Protein AF-A0A223ATI7-F1 (afdb_monomer_lite)

Organism: NCBI:txid86332

pLDDT: mean 77.15, std 8.79, range [49.41, 89.88]

Secondary structure (DSSP, 8-state):
-HHHHHHHHHHHHHHHHHHHHHHHHHHHHHHHHHHHHHHHHHHHHHHHHHTTEEEEEEEEETTEEEEEEEE-TTHHHHHHHHHHTT----S---S--HHHHHHHHHHHHHHTT--S-HHHHHHHHHHHHHHTTPPP-

Sequence (137 aa):
MDRLNNRLALVICISIFISLASLYYIYITSSLINAKKYRIQVDINMYLLSLDCEISEFEVINGEIIYSVKMGQNTNEIIKYLNSEGYYISIKEKNNKVKQLIDFQKDYRTKHRIEGKFKDISENIRNEMKDSGYQWK

Structure (mmCIF, N/CA/C/O backbone):
data_AF-A0A223ATI7-F1
#
_entry.id   AF-A0A223ATI7-F1
#
loop_
_atom_site.group_PDB
_atom_site.id
_atom_site.type_symbol
_atom_site.label_atom_id
_atom_site.label_alt_id
_atom_site.label_comp_id
_atom_site.label_asym_id
_atom_site.label_entity_id
_atom_site.label_seq_id
_atom_site.pdbx_PDB_ins_code
_atom_site.Cartn_x
_atom_site.Cartn_y
_atom_site.Cartn_z
_atom_site.occupancy
_atom_site.B_iso_or_equiv
_atom_site.auth_seq_id
_atom_site.auth_comp_id
_atom_site.auth_asym_id
_atom_site.auth_atom_id
_atom_site.pdbx_PDB_model_num
ATOM 1 N N . MET A 1 1 ? 42.298 0.763 -54.045 1.00 54.72 1 MET A N 1
ATOM 2 C CA . MET A 1 1 ? 42.093 1.219 -52.651 1.00 54.72 1 MET A CA 1
ATOM 3 C C . MET A 1 1 ? 40.613 1.414 -52.315 1.00 54.72 1 MET A C 1
ATOM 5 O O . MET A 1 1 ? 40.213 1.018 -51.228 1.00 54.72 1 MET A O 1
ATOM 9 N N . ASP A 1 2 ? 39.777 1.892 -53.243 1.00 62.19 2 ASP A N 1
ATOM 10 C CA . ASP A 1 2 ? 38.364 2.249 -52.980 1.00 62.19 2 ASP A CA 1
ATOM 11 C C . ASP A 1 2 ? 37.467 1.125 -52.449 1.00 62.19 2 ASP A C 1
ATOM 13 O O . ASP A 1 2 ? 36.674 1.331 -51.535 1.00 62.19 2 ASP A O 1
ATOM 17 N N . ARG A 1 3 ? 37.604 -0.102 -52.966 1.00 62.44 3 ARG A N 1
ATOM 18 C CA . ARG A 1 3 ? 36.764 -1.234 -52.528 1.00 62.44 3 ARG A CA 1
ATOM 19 C C . ARG A 1 3 ? 37.060 -1.688 -51.096 1.00 62.44 3 ARG A C 1
ATOM 21 O O . ARG A 1 3 ? 36.149 -2.143 -50.411 1.00 62.44 3 ARG A O 1
ATOM 28 N N . LEU A 1 4 ? 38.319 -1.590 -50.661 1.00 66.12 4 LEU A N 1
ATOM 29 C CA . LEU A 1 4 ? 38.737 -1.964 -49.307 1.00 66.12 4 LEU A CA 1
ATOM 30 C C . LEU A 1 4 ? 38.306 -0.886 -48.307 1.00 66.12 4 LEU A C 1
ATOM 32 O O . LEU A 1 4 ? 37.716 -1.225 -47.289 1.00 66.12 4 LEU A O 1
ATOM 36 N N . ASN A 1 5 ? 38.491 0.393 -48.656 1.00 71.69 5 ASN A N 1
ATOM 37 C CA . ASN A 1 5 ? 38.042 1.531 -47.849 1.00 71.69 5 ASN A CA 1
ATOM 38 C C . ASN A 1 5 ? 36.515 1.567 -47.694 1.00 71.69 5 ASN A C 1
ATOM 40 O O . ASN A 1 5 ? 36.031 1.778 -46.587 1.00 71.69 5 ASN A O 1
ATOM 44 N N . ASN A 1 6 ? 35.751 1.257 -48.748 1.00 74.19 6 ASN A N 1
ATOM 45 C CA . ASN A 1 6 ? 34.289 1.161 -48.659 1.00 74.19 6 ASN A CA 1
ATOM 46 C C . ASN A 1 6 ? 33.821 -0.011 -47.785 1.00 74.19 6 ASN A C 1
ATOM 48 O O . ASN A 1 6 ? 32.835 0.119 -47.065 1.00 74.19 6 ASN A O 1
ATOM 52 N N . ARG A 1 7 ? 34.526 -1.152 -47.805 1.00 80.06 7 ARG A N 1
ATOM 53 C CA . ARG A 1 7 ? 34.231 -2.283 -46.906 1.00 80.06 7 ARG A CA 1
ATOM 54 C C . ARG A 1 7 ? 34.559 -1.947 -45.452 1.00 80.06 7 ARG A C 1
ATOM 56 O O . ARG A 1 7 ? 33.771 -2.272 -44.575 1.00 80.06 7 ARG A O 1
ATOM 63 N N . LEU A 1 8 ? 35.680 -1.270 -45.207 1.00 82.50 8 LEU A N 1
ATOM 64 C CA . LEU A 1 8 ? 36.082 -0.811 -43.875 1.00 82.50 8 LEU A CA 1
ATOM 65 C C . LEU A 1 8 ? 35.094 0.221 -43.318 1.00 82.50 8 LEU A C 1
ATOM 67 O O . LEU A 1 8 ? 34.635 0.076 -42.190 1.00 82.50 8 LEU A O 1
ATOM 71 N 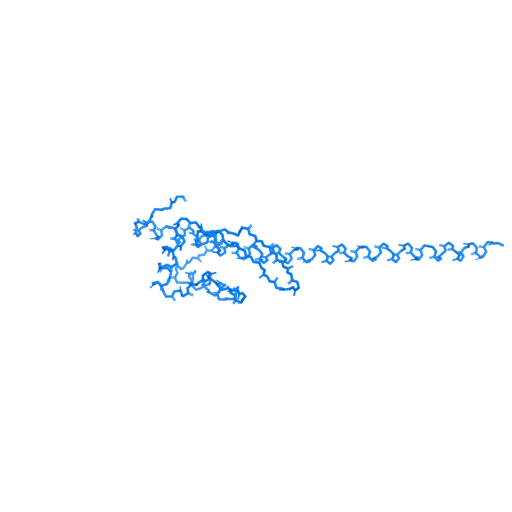N . ALA A 1 9 ? 34.693 1.199 -44.133 1.00 83.94 9 ALA A N 1
ATOM 72 C CA . ALA A 1 9 ? 33.675 2.182 -43.774 1.00 83.94 9 ALA A CA 1
ATOM 73 C C . ALA A 1 9 ? 32.326 1.521 -43.457 1.00 83.94 9 ALA A C 1
ATOM 75 O O . ALA A 1 9 ? 31.707 1.849 -42.451 1.00 83.94 9 ALA A O 1
ATOM 76 N N . LEU A 1 10 ? 31.901 0.535 -44.253 1.00 86.31 10 LEU A N 1
ATOM 77 C CA . LEU A 1 10 ? 30.668 -0.214 -44.005 1.00 86.31 10 LEU A CA 1
ATOM 78 C C . LEU A 1 10 ? 30.722 -1.003 -42.687 1.00 86.31 10 LEU A C 1
ATOM 80 O O . LEU A 1 10 ? 29.763 -0.972 -41.920 1.00 86.31 10 LEU A O 1
ATOM 84 N N . VAL A 1 11 ? 31.847 -1.659 -42.387 1.00 87.75 11 VAL A N 1
ATOM 85 C CA . VAL A 1 11 ? 32.054 -2.358 -41.106 1.00 87.75 11 VAL A CA 1
ATOM 86 C C . VAL A 1 11 ? 31.990 -1.381 -39.927 1.00 87.75 11 VAL A C 1
ATOM 88 O O . VAL A 1 11 ? 31.346 -1.687 -38.925 1.00 87.75 11 VAL A O 1
ATOM 91 N N . ILE A 1 12 ? 32.589 -0.194 -40.060 1.00 87.88 12 ILE A N 1
ATOM 92 C CA . ILE A 1 12 ? 32.527 0.870 -39.046 1.00 87.88 12 ILE A CA 1
ATOM 93 C C . ILE A 1 12 ? 31.089 1.391 -38.878 1.00 87.88 12 ILE A C 1
ATOM 95 O O . ILE A 1 12 ? 30.618 1.562 -37.759 1.00 87.88 12 ILE A O 1
ATOM 99 N N . CYS A 1 13 ? 30.346 1.604 -39.964 1.00 85.56 13 CYS A N 1
ATOM 100 C CA . CYS A 1 13 ? 28.948 2.030 -39.879 1.00 85.56 13 CYS A CA 1
ATOM 101 C C . CYS A 1 13 ? 28.065 0.978 -39.196 1.00 85.56 13 CYS A C 1
ATOM 103 O O . CYS A 1 13 ? 27.234 1.329 -38.360 1.00 85.56 13 CYS A O 1
ATOM 105 N N . ILE A 1 14 ? 28.259 -0.307 -39.508 1.00 89.62 14 ILE A N 1
ATOM 106 C CA . ILE A 1 14 ? 27.522 -1.407 -38.872 1.00 89.62 14 ILE A CA 1
ATOM 107 C C . ILE A 1 14 ? 27.854 -1.487 -37.378 1.00 89.62 14 ILE A C 1
ATOM 109 O O . ILE A 1 14 ? 26.944 -1.650 -36.567 1.00 89.62 14 ILE A O 1
ATOM 113 N N . SER A 1 15 ? 29.122 -1.334 -36.986 1.00 84.88 15 SER A N 1
ATOM 114 C CA . SER A 1 15 ? 29.504 -1.379 -35.569 1.00 84.88 15 SER A CA 1
ATOM 115 C C . SER A 1 15 ? 28.942 -0.196 -34.775 1.00 84.88 15 SER A C 1
ATOM 117 O O . SER A 1 15 ? 28.430 -0.392 -33.670 1.00 84.88 15 SER A O 1
ATOM 119 N N . ILE A 1 16 ? 28.941 1.011 -35.353 1.00 89.88 16 ILE A N 1
ATOM 120 C CA . ILE A 1 16 ? 28.281 2.189 -34.769 1.00 89.88 16 ILE A CA 1
ATOM 121 C C . ILE A 1 16 ? 26.774 1.944 -34.635 1.00 89.88 16 ILE A C 1
ATOM 123 O O . ILE A 1 16 ? 26.202 2.203 -33.577 1.00 89.88 16 ILE A O 1
ATOM 127 N N . PHE A 1 17 ? 26.131 1.395 -35.668 1.00 89.81 17 PHE A N 1
ATOM 128 C CA . PHE A 1 17 ? 24.697 1.111 -35.649 1.00 89.81 17 PHE A CA 1
ATOM 129 C C . PHE A 1 17 ? 24.317 0.097 -34.561 1.00 89.81 17 PHE A C 1
ATOM 131 O O . PHE A 1 17 ? 23.389 0.343 -33.792 1.00 89.81 17 PHE A O 1
ATOM 138 N N . ILE A 1 18 ? 25.066 -1.003 -34.436 1.00 89.50 18 ILE A N 1
ATOM 139 C CA . ILE A 1 18 ? 24.864 -2.002 -33.373 1.00 89.50 18 ILE A CA 1
ATOM 140 C C . ILE A 1 18 ? 25.047 -1.365 -31.988 1.00 89.50 18 ILE A C 1
ATOM 142 O O . ILE A 1 18 ? 24.270 -1.645 -31.076 1.00 89.50 18 ILE A O 1
ATOM 146 N N . SER A 1 19 ? 26.036 -0.480 -31.836 1.00 87.56 19 SER A N 1
ATOM 147 C CA . SER A 1 19 ? 26.317 0.207 -30.567 1.00 87.56 19 SER A CA 1
ATOM 148 C C . SER A 1 19 ? 25.206 1.187 -30.174 1.00 87.56 19 SER A C 1
ATOM 150 O O . SER A 1 19 ? 24.836 1.276 -29.007 1.00 87.56 19 SER A O 1
ATOM 152 N N . LEU A 1 20 ? 24.627 1.902 -31.141 1.00 86.88 20 LEU A N 1
ATOM 153 C CA . LEU A 1 20 ? 23.483 2.786 -30.903 1.00 86.88 20 LEU A CA 1
ATOM 154 C C . LEU A 1 20 ? 22.210 1.992 -30.582 1.00 86.88 20 LEU A C 1
ATOM 156 O O . LEU A 1 20 ? 21.469 2.357 -29.668 1.00 86.88 20 LEU A O 1
ATOM 160 N N . ALA A 1 21 ? 21.972 0.886 -31.292 1.00 85.12 21 ALA A N 1
ATOM 161 C CA . ALA A 1 21 ? 20.825 0.016 -31.054 1.00 85.12 21 ALA A CA 1
ATOM 162 C C . ALA A 1 21 ? 20.872 -0.634 -29.660 1.00 85.12 21 ALA A C 1
ATOM 164 O O . ALA A 1 21 ? 19.849 -0.694 -28.974 1.00 85.12 21 ALA A O 1
ATOM 165 N N . SER A 1 22 ? 22.050 -1.076 -29.208 1.00 81.81 22 SER A N 1
ATOM 166 C CA . SER A 1 22 ? 22.219 -1.646 -27.868 1.00 81.81 22 SER A CA 1
ATOM 167 C C . SER A 1 22 ? 21.998 -0.602 -26.770 1.00 81.81 22 SER A C 1
ATOM 169 O O . SER A 1 22 ? 21.268 -0.872 -25.815 1.00 81.81 22 SER A O 1
ATOM 171 N N . LEU A 1 23 ? 22.532 0.613 -26.935 1.00 85.62 23 LEU A N 1
ATOM 172 C CA . LEU A 1 23 ? 22.324 1.716 -25.993 1.00 85.62 23 LEU A CA 1
ATOM 173 C C . LEU A 1 23 ? 20.838 2.093 -25.876 1.00 85.62 23 LEU A C 1
ATOM 175 O O . LEU A 1 23 ? 20.319 2.275 -24.774 1.00 85.62 23 LEU A O 1
ATOM 179 N N . TYR A 1 24 ? 20.136 2.155 -27.010 1.00 84.19 24 TYR A N 1
ATOM 180 C CA . TYR A 1 24 ? 18.698 2.416 -27.056 1.00 84.19 24 TYR A CA 1
ATOM 181 C C . TYR A 1 24 ? 17.890 1.334 -26.326 1.00 84.19 24 TYR A C 1
ATOM 183 O O . TYR A 1 24 ? 16.985 1.644 -25.548 1.00 84.19 24 TYR A O 1
ATOM 191 N N . TYR A 1 25 ? 18.245 0.061 -26.514 1.00 83.12 25 TYR A N 1
ATOM 192 C CA . TYR A 1 25 ? 17.577 -1.047 -25.835 1.00 83.12 25 TYR A CA 1
ATOM 193 C C . TYR A 1 25 ? 17.796 -1.017 -24.313 1.00 83.12 25 TYR A C 1
ATOM 195 O O . TYR A 1 25 ? 16.851 -1.215 -23.545 1.00 83.12 25 TYR A O 1
ATOM 203 N N . ILE A 1 26 ? 19.014 -0.697 -23.860 1.00 82.69 26 ILE A N 1
ATOM 204 C CA . ILE A 1 26 ? 19.329 -0.497 -22.434 1.00 82.69 26 ILE A CA 1
ATOM 205 C C . ILE A 1 26 ? 18.504 0.661 -21.854 1.00 82.69 26 ILE A C 1
ATOM 207 O O . ILE A 1 26 ? 17.934 0.539 -20.770 1.00 82.69 26 ILE A O 1
ATOM 211 N N . TYR A 1 27 ? 18.386 1.772 -22.585 1.00 82.81 27 TYR A N 1
ATOM 212 C CA . TYR A 1 27 ? 17.589 2.920 -22.155 1.00 82.81 27 TYR A CA 1
ATOM 213 C C . TYR A 1 27 ? 16.108 2.558 -21.958 1.00 82.81 27 TYR A C 1
ATOM 215 O O . TYR A 1 27 ? 15.535 2.837 -20.902 1.00 82.81 27 TYR A O 1
ATOM 223 N N . ILE A 1 28 ? 15.491 1.885 -22.936 1.00 83.12 28 ILE A N 1
ATOM 224 C CA . ILE A 1 28 ? 14.081 1.474 -22.845 1.00 83.12 28 ILE A CA 1
ATOM 225 C C . ILE A 1 28 ? 13.859 0.486 -21.703 1.00 83.12 28 ILE A C 1
ATOM 227 O O . ILE A 1 28 ? 12.921 0.646 -20.922 1.00 83.12 28 ILE A O 1
ATOM 231 N N . THR A 1 29 ? 14.705 -0.537 -21.593 1.00 77.62 29 THR A N 1
ATOM 232 C CA . THR A 1 29 ? 14.569 -1.556 -20.542 1.00 77.62 29 THR A CA 1
ATOM 233 C C . THR A 1 29 ? 14.729 -0.950 -19.148 1.00 77.62 29 THR A C 1
ATOM 235 O O . THR A 1 29 ? 13.904 -1.222 -18.277 1.00 77.62 29 THR A O 1
ATOM 238 N N . SER A 1 30 ? 15.702 -0.056 -18.954 1.00 78.19 30 SER A N 1
ATOM 239 C CA . SER A 1 30 ? 15.876 0.705 -17.710 1.00 78.19 30 SER A CA 1
ATOM 240 C C . SER A 1 30 ? 14.652 1.572 -17.384 1.00 78.19 30 SER A C 1
ATOM 242 O O . SER A 1 30 ? 14.139 1.540 -16.264 1.00 78.19 30 SER A O 1
ATOM 244 N N . SER A 1 31 ? 14.106 2.277 -18.380 1.00 78.62 31 SER A N 1
ATOM 245 C CA . SER A 1 31 ? 12.893 3.089 -18.221 1.00 78.62 31 SER A CA 1
ATOM 246 C C . SER A 1 31 ? 11.675 2.247 -17.816 1.00 78.62 31 SER A C 1
ATOM 248 O O . SER A 1 31 ? 10.955 2.596 -16.879 1.00 78.62 31 SER A O 1
ATOM 250 N N . LEU A 1 32 ? 11.483 1.080 -18.439 1.00 79.88 32 LEU A N 1
ATOM 251 C CA . LEU A 1 32 ? 10.413 0.141 -18.086 1.00 79.88 32 LEU A CA 1
ATOM 252 C C . LEU A 1 32 ? 10.561 -0.416 -16.663 1.00 79.88 32 LEU A C 1
ATOM 254 O O . LEU A 1 32 ? 9.562 -0.555 -15.954 1.00 79.88 32 LEU A O 1
ATOM 258 N N . ILE A 1 33 ? 11.786 -0.732 -16.233 1.00 80.69 33 ILE A N 1
ATOM 259 C CA . ILE A 1 33 ? 12.067 -1.190 -14.865 1.00 80.69 33 ILE A CA 1
ATOM 260 C C . ILE A 1 33 ? 11.740 -0.080 -13.861 1.00 80.69 33 ILE A C 1
ATOM 262 O O . ILE A 1 33 ? 11.023 -0.331 -12.891 1.00 80.69 33 ILE A O 1
ATOM 266 N N . ASN A 1 34 ? 12.181 1.152 -14.122 1.00 82.25 34 ASN A N 1
ATOM 267 C CA . ASN A 1 34 ? 11.893 2.301 -13.265 1.00 82.25 34 ASN A CA 1
ATOM 268 C C . ASN A 1 34 ? 10.392 2.608 -13.189 1.00 82.25 34 ASN A C 1
ATOM 270 O O . ASN A 1 34 ? 9.874 2.853 -12.102 1.00 82.25 34 ASN A O 1
ATOM 274 N N . ALA A 1 35 ? 9.668 2.521 -14.307 1.00 77.62 35 ALA A N 1
ATOM 275 C CA . ALA A 1 35 ? 8.219 2.708 -14.332 1.00 77.62 35 ALA A CA 1
ATOM 276 C C . ALA A 1 35 ? 7.482 1.643 -13.500 1.00 77.62 35 ALA A C 1
ATOM 278 O O . ALA A 1 35 ? 6.566 1.966 -12.741 1.00 77.62 35 ALA A O 1
ATOM 279 N N . LYS A 1 36 ? 7.903 0.372 -13.587 1.00 79.94 36 LYS A N 1
ATOM 280 C CA . LYS A 1 36 ? 7.372 -0.703 -12.731 1.00 79.94 36 LYS A CA 1
ATOM 281 C C . LYS A 1 36 ? 7.689 -0.458 -11.256 1.00 79.94 36 LYS A C 1
ATOM 283 O O . LYS A 1 36 ? 6.789 -0.578 -10.428 1.00 79.94 36 LYS A O 1
ATOM 288 N N . LYS A 1 37 ? 8.934 -0.080 -10.938 1.00 81.06 37 LYS A N 1
ATOM 289 C CA . LYS A 1 37 ? 9.382 0.262 -9.579 1.00 81.06 37 LYS A CA 1
ATOM 290 C C . LYS A 1 37 ? 8.509 1.374 -8.989 1.00 81.06 37 LYS A C 1
ATOM 292 O O . LYS A 1 37 ? 7.975 1.213 -7.896 1.00 81.06 37 LYS A O 1
ATOM 297 N N . TYR A 1 38 ? 8.307 2.451 -9.744 1.00 82.19 38 TYR A N 1
ATOM 298 C CA . TYR A 1 38 ? 7.470 3.579 -9.343 1.00 82.19 38 TYR A CA 1
ATOM 299 C C . TYR A 1 38 ? 6.019 3.163 -9.091 1.00 82.19 38 TYR A C 1
ATOM 301 O O . TYR A 1 38 ? 5.454 3.520 -8.064 1.00 82.19 38 TYR A O 1
ATOM 309 N N . ARG A 1 39 ? 5.424 2.360 -9.981 1.00 78.31 39 ARG A N 1
ATOM 310 C CA . ARG A 1 39 ? 4.045 1.883 -9.810 1.00 78.31 39 ARG A CA 1
ATOM 311 C C . ARG A 1 39 ? 3.872 1.079 -8.520 1.00 78.31 39 ARG A C 1
ATOM 313 O O . ARG A 1 39 ? 2.959 1.359 -7.758 1.00 78.31 39 ARG A O 1
ATOM 320 N N . ILE A 1 40 ? 4.786 0.147 -8.249 1.00 76.88 40 ILE A N 1
ATOM 321 C CA . ILE A 1 40 ? 4.786 -0.643 -7.008 1.00 76.88 40 ILE A CA 1
ATOM 322 C C . ILE A 1 40 ? 4.928 0.271 -5.785 1.00 76.88 40 ILE A C 1
ATOM 324 O O . ILE A 1 40 ? 4.201 0.109 -4.808 1.00 76.88 40 ILE A O 1
ATOM 328 N N . GLN A 1 41 ? 5.843 1.243 -5.833 1.00 79.81 41 GLN A N 1
ATOM 329 C CA . GLN A 1 41 ? 6.042 2.190 -4.738 1.00 79.81 41 GLN A CA 1
ATOM 330 C C . GLN A 1 41 ? 4.789 3.029 -4.477 1.00 79.81 41 GLN A C 1
ATOM 332 O O . GLN A 1 41 ? 4.413 3.218 -3.325 1.00 79.81 41 GLN A O 1
ATOM 337 N N . VAL A 1 42 ? 4.135 3.517 -5.535 1.00 79.44 42 VAL A N 1
ATOM 338 C CA . VAL A 1 42 ? 2.876 4.265 -5.445 1.00 79.44 42 VAL A CA 1
ATOM 339 C C . VAL A 1 42 ? 1.776 3.392 -4.848 1.00 79.44 42 VAL A C 1
ATOM 341 O O . VAL A 1 42 ? 1.105 3.841 -3.925 1.00 79.44 42 VAL A O 1
ATOM 344 N N . ASP A 1 43 ? 1.642 2.140 -5.288 1.00 75.50 43 ASP A N 1
ATOM 345 C CA . ASP A 1 43 ? 0.655 1.197 -4.747 1.00 75.50 43 ASP A CA 1
ATOM 346 C C . ASP A 1 43 ? 0.858 0.956 -3.237 1.00 75.50 43 ASP A C 1
ATOM 348 O O . ASP A 1 43 ? -0.100 1.024 -2.463 1.00 75.50 43 ASP A O 1
ATOM 352 N N . ILE A 1 44 ? 2.104 0.759 -2.787 1.00 74.56 44 ILE A N 1
ATOM 353 C CA . ILE A 1 44 ? 2.428 0.585 -1.359 1.00 74.56 44 ILE A CA 1
ATOM 354 C C . ILE A 1 44 ? 2.213 1.891 -0.575 1.00 74.56 44 ILE A C 1
ATOM 356 O O . ILE A 1 44 ? 1.629 1.861 0.509 1.00 74.56 44 ILE A O 1
ATOM 360 N N . ASN A 1 45 ? 2.630 3.039 -1.117 1.00 77.50 45 ASN A N 1
ATOM 361 C CA . ASN A 1 45 ? 2.435 4.353 -0.494 1.00 77.50 45 ASN A CA 1
ATOM 362 C C . ASN A 1 45 ? 0.952 4.663 -0.281 1.00 77.50 45 ASN A C 1
ATOM 364 O O . ASN A 1 45 ? 0.565 5.121 0.790 1.00 77.50 45 ASN A O 1
ATOM 368 N N . MET A 1 46 ? 0.112 4.391 -1.282 1.00 73.31 46 MET A N 1
ATOM 369 C CA . MET A 1 46 ? -1.330 4.629 -1.190 1.00 73.31 46 MET A CA 1
ATOM 370 C C . MET A 1 46 ? -1.976 3.820 -0.061 1.00 73.31 46 MET A C 1
ATOM 372 O O . MET A 1 46 ? -2.887 4.316 0.598 1.00 73.31 46 MET A O 1
ATOM 376 N N . TYR A 1 47 ? -1.496 2.602 0.195 1.00 72.62 47 TYR A N 1
ATOM 377 C CA . TYR A 1 47 ? -1.947 1.815 1.339 1.00 72.62 47 TYR A CA 1
ATOM 378 C C . TYR A 1 47 ? -1.444 2.380 2.669 1.00 72.62 47 TYR A C 1
ATOM 380 O O . TYR A 1 47 ? -2.232 2.572 3.593 1.00 72.62 47 TYR A O 1
ATOM 388 N N . LEU A 1 48 ? -0.148 2.670 2.773 1.00 77.31 48 LEU A N 1
ATOM 389 C CA . LEU A 1 48 ? 0.441 3.166 4.015 1.00 77.31 48 LEU A CA 1
ATOM 390 C C . LEU A 1 48 ? -0.190 4.491 4.451 1.00 77.31 48 LEU A C 1
ATOM 392 O O . LEU A 1 48 ? -0.490 4.646 5.630 1.00 77.31 48 LEU A O 1
ATOM 396 N N . LEU A 1 49 ? -0.544 5.365 3.509 1.00 78.75 49 LEU A N 1
ATOM 397 C CA . LEU A 1 49 ? -1.280 6.597 3.802 1.00 78.75 49 LEU A CA 1
ATOM 398 C C . LEU A 1 49 ? -2.635 6.352 4.488 1.00 78.75 49 LEU A C 1
ATOM 400 O O . LEU A 1 49 ? -3.045 7.146 5.331 1.00 78.75 49 LEU A O 1
ATOM 404 N N . SER A 1 50 ? -3.329 5.250 4.178 1.00 74.88 50 SER A N 1
ATOM 405 C CA . SER A 1 50 ? -4.582 4.897 4.869 1.00 74.88 50 SER A CA 1
ATOM 406 C C . SER A 1 50 ? -4.372 4.503 6.338 1.00 74.88 50 SER A C 1
ATOM 408 O O . SER A 1 50 ? -5.300 4.592 7.134 1.00 74.88 50 SER A O 1
ATOM 410 N N . LEU A 1 51 ? -3.142 4.129 6.704 1.00 77.81 51 LEU A N 1
ATOM 411 C CA . LEU A 1 51 ? -2.726 3.752 8.056 1.00 77.81 51 LEU A CA 1
ATOM 412 C C . LEU A 1 51 ? -1.880 4.825 8.750 1.00 77.81 51 LEU A C 1
ATOM 414 O O . LEU A 1 51 ? -1.156 4.513 9.700 1.00 77.81 51 LEU A O 1
ATOM 418 N N . ASP A 1 52 ? -1.924 6.067 8.263 1.00 80.19 52 ASP A N 1
ATOM 419 C CA . ASP A 1 52 ? -1.069 7.149 8.764 1.00 80.19 52 ASP A CA 1
ATOM 420 C C . ASP A 1 52 ? 0.424 6.777 8.692 1.00 80.19 52 ASP A C 1
ATOM 422 O O . ASP A 1 52 ? 1.183 7.024 9.614 1.00 80.19 52 ASP A O 1
ATOM 426 N N . CYS A 1 53 ? 0.849 6.078 7.640 1.00 80.50 53 CYS A N 1
ATOM 427 C CA . CYS A 1 53 ? 2.225 5.631 7.440 1.00 80.50 53 CYS A CA 1
ATOM 428 C C . CYS A 1 53 ? 2.818 6.206 6.152 1.00 80.50 53 CYS A C 1
ATOM 430 O O . CYS A 1 53 ? 2.119 6.419 5.162 1.00 80.50 53 CYS A O 1
ATOM 432 N N . GLU A 1 54 ? 4.141 6.338 6.130 1.00 80.06 54 GLU A N 1
ATOM 433 C CA . GLU A 1 54 ? 4.898 6.780 4.958 1.00 80.06 54 GLU A CA 1
ATOM 434 C C . GLU A 1 54 ? 6.034 5.804 4.646 1.00 80.06 54 GLU A C 1
ATOM 436 O O . GLU A 1 54 ? 6.674 5.259 5.550 1.00 80.06 54 GLU A O 1
ATOM 441 N N . ILE A 1 55 ? 6.316 5.587 3.358 1.00 81.38 55 ILE A N 1
ATOM 442 C CA . ILE A 1 55 ? 7.538 4.887 2.950 1.00 81.38 55 ILE A CA 1
ATOM 443 C C . ILE A 1 55 ? 8.729 5.804 3.223 1.00 81.38 55 ILE A C 1
ATOM 445 O O . ILE A 1 55 ? 8.809 6.897 2.666 1.00 81.38 55 ILE A O 1
ATOM 449 N N . SER A 1 56 ? 9.678 5.336 4.031 1.00 81.94 56 SER A N 1
ATOM 450 C CA . SER A 1 56 ? 10.943 6.041 4.262 1.00 81.94 56 SER A CA 1
ATOM 451 C C . SER A 1 56 ? 12.042 5.589 3.303 1.00 81.94 56 SER A C 1
ATOM 453 O O . SER A 1 56 ? 12.862 6.397 2.882 1.00 81.94 56 SER A O 1
ATOM 455 N N . GLU A 1 57 ? 12.052 4.308 2.928 1.00 82.75 57 GLU A N 1
ATOM 456 C CA . GLU A 1 57 ? 13.046 3.717 2.026 1.00 82.75 57 GLU A CA 1
ATOM 457 C C . GLU A 1 57 ? 12.362 2.720 1.096 1.00 82.75 57 GLU A C 1
ATOM 459 O O . GLU A 1 57 ? 11.461 1.997 1.526 1.00 82.75 57 GLU A O 1
ATOM 464 N N . PHE A 1 58 ? 12.778 2.674 -0.172 1.00 81.81 58 PHE A N 1
ATOM 465 C CA . PHE A 1 58 ? 12.208 1.763 -1.161 1.00 81.81 58 PHE A CA 1
ATOM 466 C C . PHE A 1 58 ? 13.222 1.332 -2.220 1.00 81.81 58 PHE A C 1
ATOM 468 O O . PHE A 1 58 ? 13.673 2.111 -3.071 1.00 81.81 58 PHE A O 1
ATOM 475 N N . GLU A 1 59 ? 13.508 0.040 -2.229 1.00 81.38 59 GLU A N 1
ATOM 476 C CA . GLU A 1 59 ? 14.417 -0.594 -3.163 1.00 81.38 59 GLU A CA 1
ATOM 477 C C . GLU A 1 59 ? 13.822 -1.867 -3.749 1.00 81.38 59 GLU A C 1
ATOM 479 O O . GLU A 1 59 ? 12.969 -2.533 -3.166 1.00 81.38 59 GLU A O 1
ATOM 484 N N . VAL A 1 60 ? 14.278 -2.185 -4.957 1.00 78.31 60 VAL A N 1
ATOM 485 C CA . VAL A 1 60 ? 13.970 -3.447 -5.620 1.00 78.31 60 VAL A CA 1
ATOM 486 C C . VAL A 1 60 ? 15.307 -4.077 -5.967 1.00 78.31 60 VAL A C 1
ATOM 488 O O . VAL A 1 60 ? 16.004 -3.576 -6.849 1.00 78.31 60 VAL A O 1
ATOM 491 N N . ILE A 1 61 ? 15.676 -5.138 -5.255 1.00 77.00 61 ILE A N 1
ATOM 492 C CA . ILE A 1 61 ? 16.945 -5.852 -5.425 1.00 77.00 61 ILE A CA 1
ATOM 493 C C . ILE A 1 61 ? 16.611 -7.261 -5.900 1.00 77.00 61 ILE A C 1
ATOM 495 O O . ILE A 1 61 ? 15.895 -7.985 -5.222 1.00 77.00 61 ILE A O 1
ATOM 499 N N . ASN A 1 62 ? 17.093 -7.657 -7.082 1.00 76.88 62 ASN A N 1
ATOM 500 C CA . ASN A 1 62 ? 16.844 -8.987 -7.664 1.00 76.88 62 ASN A CA 1
ATOM 501 C C . ASN A 1 62 ? 15.356 -9.399 -7.715 1.00 76.88 62 ASN A C 1
ATOM 503 O O . ASN A 1 62 ? 15.020 -10.572 -7.593 1.00 76.88 62 ASN A O 1
ATOM 507 N N . GLY A 1 63 ? 14.454 -8.430 -7.902 1.00 69.69 63 GLY A N 1
ATOM 508 C CA . GLY A 1 63 ? 13.006 -8.665 -7.906 1.00 69.69 63 GLY A CA 1
ATOM 509 C C . GLY A 1 63 ? 12.367 -8.740 -6.515 1.00 69.69 63 GLY A C 1
ATOM 510 O O . GLY A 1 63 ? 11.141 -8.743 -6.424 1.00 69.69 63 GLY A O 1
ATOM 511 N N . GLU A 1 64 ? 13.158 -8.726 -5.441 1.00 71.94 64 GLU A N 1
ATOM 512 C CA . GLU A 1 64 ? 12.657 -8.554 -4.082 1.00 71.94 64 GLU A CA 1
ATOM 513 C C . GLU A 1 64 ? 12.417 -7.077 -3.787 1.00 71.94 64 GLU A C 1
ATOM 515 O O . GLU A 1 64 ? 13.270 -6.224 -4.038 1.00 71.94 64 GLU A O 1
ATOM 520 N N . ILE A 1 65 ? 11.242 -6.776 -3.240 1.00 75.06 65 ILE A N 1
ATOM 521 C CA . ILE A 1 65 ? 10.879 -5.428 -2.814 1.00 75.06 65 ILE A CA 1
ATOM 522 C C . ILE A 1 65 ? 11.302 -5.275 -1.356 1.00 75.06 65 ILE A C 1
ATOM 524 O O . ILE A 1 65 ? 10.813 -5.987 -0.478 1.00 75.06 65 ILE A O 1
ATOM 528 N N . ILE A 1 66 ? 12.186 -4.323 -1.093 1.00 77.06 66 ILE A N 1
ATOM 529 C CA . ILE A 1 66 ? 12.633 -3.971 0.250 1.00 77.06 66 ILE A CA 1
ATOM 530 C C . ILE A 1 66 ? 12.154 -2.555 0.521 1.00 77.06 66 ILE A C 1
ATOM 532 O O . ILE A 1 66 ? 12.432 -1.639 -0.248 1.00 77.06 66 ILE A O 1
ATOM 536 N N . TYR A 1 67 ? 11.406 -2.374 1.602 1.00 75.94 67 TYR A N 1
ATOM 537 C CA . TYR A 1 67 ? 10.942 -1.057 1.996 1.00 75.94 67 TYR A CA 1
ATOM 538 C C . TYR A 1 67 ? 10.890 -0.921 3.508 1.00 75.94 67 TYR A C 1
ATOM 540 O O . TYR A 1 67 ? 10.626 -1.889 4.226 1.00 75.94 67 TYR A O 1
ATOM 548 N N . SER A 1 68 ? 11.122 0.303 3.959 1.00 75.31 68 SER A N 1
ATOM 549 C CA . SER A 1 68 ? 11.014 0.712 5.353 1.00 75.31 68 SER A CA 1
ATOM 550 C C . SER A 1 68 ? 9.815 1.646 5.494 1.00 75.31 68 SER A C 1
ATOM 552 O O . SER A 1 68 ? 9.506 2.427 4.589 1.00 75.31 68 SER A O 1
ATOM 554 N N . VAL 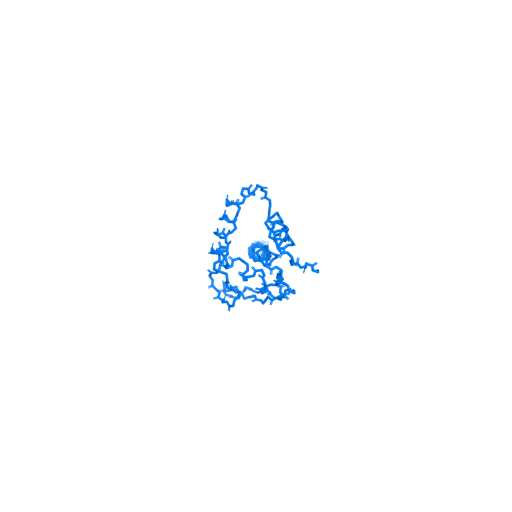A 1 69 ? 9.117 1.543 6.624 1.00 78.69 69 VAL A N 1
ATOM 555 C CA . VAL A 1 69 ? 7.913 2.327 6.909 1.00 78.69 69 VAL A CA 1
ATOM 556 C C . VAL A 1 69 ? 8.155 3.191 8.131 1.00 78.69 69 VAL A C 1
ATOM 558 O O . VAL A 1 69 ? 8.545 2.692 9.187 1.00 78.69 69 VAL A O 1
ATOM 561 N N . LYS A 1 70 ? 7.853 4.478 8.000 1.00 83.31 70 LYS A N 1
ATOM 562 C CA . LYS A 1 70 ? 7.733 5.400 9.118 1.00 83.31 70 LYS A CA 1
ATOM 563 C C . LYS A 1 70 ? 6.273 5.438 9.556 1.00 83.31 70 LYS A C 1
ATOM 565 O O . LYS A 1 70 ? 5.395 5.784 8.768 1.00 83.31 70 LYS A O 1
ATOM 570 N N . MET A 1 71 ? 6.026 5.055 10.804 1.00 84.62 71 MET A N 1
ATOM 571 C CA . MET A 1 71 ? 4.697 5.149 11.406 1.00 84.62 71 MET A CA 1
ATOM 572 C C . MET A 1 71 ? 4.407 6.602 11.779 1.00 84.62 71 MET A C 1
ATOM 574 O O . MET A 1 71 ? 5.269 7.290 12.336 1.00 84.62 71 MET A O 1
ATOM 578 N N . GLY A 1 72 ? 3.202 7.053 11.466 1.00 79.31 72 GLY A N 1
ATOM 579 C CA . GLY A 1 72 ? 2.636 8.286 11.983 1.00 79.31 72 GLY A CA 1
ATOM 580 C C . GLY A 1 72 ? 2.154 8.105 13.416 1.00 79.31 72 GLY A C 1
ATOM 581 O O . GLY A 1 72 ? 2.320 7.054 14.043 1.00 79.31 72 GLY A O 1
ATOM 582 N N . GLN A 1 73 ? 1.585 9.171 13.968 1.00 81.31 73 GLN A N 1
ATOM 583 C CA . GLN A 1 73 ? 1.213 9.202 15.382 1.00 81.31 73 GLN A CA 1
ATOM 584 C C . GLN A 1 73 ? 0.036 8.278 15.691 1.00 81.31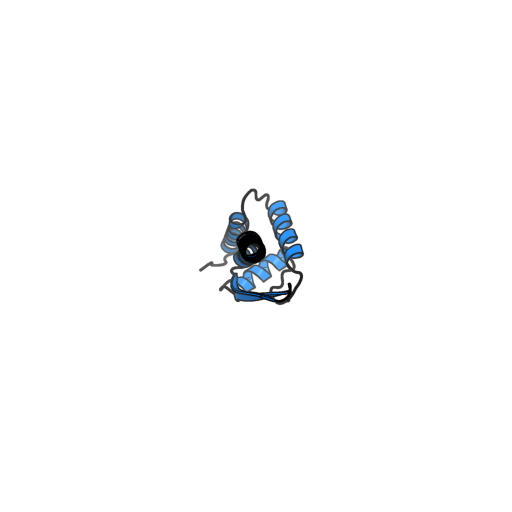 73 GLN A C 1
ATOM 586 O O . GLN A 1 73 ? -0.038 7.767 16.804 1.00 81.31 73 GLN A O 1
ATOM 591 N N . ASN A 1 74 ? -0.847 8.041 14.716 1.00 80.69 74 ASN A N 1
ATOM 592 C CA . ASN A 1 74 ? -2.099 7.317 14.928 1.00 80.69 74 ASN A CA 1
ATOM 593 C C . ASN A 1 74 ? -2.087 5.893 14.360 1.00 80.69 74 ASN A C 1
ATOM 595 O O . ASN A 1 74 ? -3.094 5.190 14.435 1.00 80.69 74 ASN A O 1
ATOM 599 N N . THR A 1 75 ? -0.969 5.443 13.782 1.00 81.88 75 THR A N 1
ATOM 600 C CA . THR A 1 75 ? -0.881 4.151 13.088 1.00 81.88 75 THR A CA 1
ATOM 601 C C . THR A 1 75 ? -1.364 2.976 13.943 1.00 81.88 75 THR A C 1
ATOM 603 O O . THR A 1 75 ? -2.105 2.123 13.456 1.00 81.88 75 THR A O 1
ATOM 606 N N . ASN A 1 76 ? -0.969 2.905 15.217 1.00 82.94 76 ASN A N 1
ATOM 607 C CA . ASN A 1 76 ? -1.322 1.771 16.076 1.00 82.94 76 ASN A CA 1
ATOM 608 C C . ASN A 1 76 ? -2.821 1.732 16.390 1.00 82.94 76 ASN A C 1
ATOM 610 O O . ASN A 1 76 ? -3.425 0.661 16.421 1.00 82.94 76 ASN A O 1
ATOM 614 N N . GLU A 1 77 ? -3.418 2.893 16.621 1.00 85.06 77 GLU A N 1
ATOM 615 C CA . GLU A 1 77 ? -4.835 3.081 16.903 1.00 85.06 77 GLU A CA 1
ATOM 616 C C . GLU A 1 77 ? -5.673 2.745 15.669 1.00 85.06 77 GLU A C 1
ATOM 618 O O . GLU A 1 77 ? -6.642 1.999 15.787 1.00 85.06 77 GLU A O 1
ATOM 623 N N . ILE A 1 78 ? -5.249 3.187 14.481 1.00 81.12 78 ILE A N 1
ATOM 624 C CA . ILE A 1 78 ? -5.905 2.847 13.210 1.00 81.12 78 ILE A CA 1
ATOM 625 C C . ILE A 1 78 ? -5.849 1.337 12.964 1.00 81.12 78 ILE A C 1
ATOM 627 O O . ILE A 1 78 ? -6.858 0.734 12.613 1.00 81.12 78 ILE A O 1
ATOM 631 N N . ILE A 1 79 ? -4.702 0.691 13.199 1.00 82.00 79 ILE A N 1
ATOM 632 C CA . ILE A 1 79 ? -4.587 -0.770 13.066 1.00 82.00 79 ILE A CA 1
ATOM 633 C C . ILE A 1 79 ? -5.521 -1.483 14.049 1.00 82.00 79 ILE A C 1
ATOM 635 O O . ILE A 1 79 ? -6.176 -2.452 13.671 1.00 82.00 79 ILE A O 1
ATOM 639 N N . LYS A 1 80 ? -5.605 -1.028 15.306 1.00 84.88 80 LYS A N 1
ATOM 640 C CA . LYS A 1 80 ? -6.537 -1.598 16.294 1.00 84.88 80 LYS A CA 1
ATOM 641 C C . LYS A 1 80 ? -7.990 -1.447 15.844 1.00 84.88 80 LYS A C 1
ATOM 643 O O . LYS A 1 80 ? -8.730 -2.423 15.920 1.00 84.88 80 LYS A O 1
ATOM 648 N N . TYR A 1 81 ? -8.366 -0.267 15.354 1.00 84.06 81 TYR A N 1
ATOM 649 C CA . TYR A 1 81 ? -9.695 0.005 14.815 1.00 84.06 81 TYR A CA 1
ATOM 650 C C . TYR A 1 81 ? -10.022 -0.920 13.637 1.00 84.06 81 TYR A C 1
ATOM 652 O O . TYR A 1 81 ? -11.003 -1.658 13.682 1.00 84.06 81 TYR A O 1
ATOM 660 N N . LEU A 1 82 ? -9.149 -0.989 12.633 1.00 79.69 82 LEU A N 1
ATOM 661 C CA . LEU A 1 82 ? -9.360 -1.838 11.459 1.00 79.69 82 LEU A CA 1
ATOM 662 C C . LEU A 1 82 ? -9.414 -3.330 11.821 1.00 79.69 82 LEU A C 1
ATOM 664 O O . LEU A 1 82 ? -10.272 -4.049 11.315 1.00 79.69 82 LEU A O 1
ATOM 668 N N . ASN A 1 83 ? -8.576 -3.786 12.758 1.00 82.38 83 ASN A N 1
ATOM 669 C CA . ASN A 1 83 ? -8.659 -5.146 13.291 1.00 82.38 83 ASN A CA 1
ATOM 670 C C . ASN A 1 83 ? -9.998 -5.403 14.004 1.00 82.38 83 ASN A C 1
ATOM 672 O O . ASN A 1 83 ? -10.550 -6.493 13.870 1.00 82.38 83 ASN A O 1
ATOM 676 N N . SER A 1 84 ? -10.535 -4.421 14.740 1.00 81.50 84 SER A N 1
ATOM 677 C CA . SER A 1 84 ? -11.852 -4.537 15.387 1.00 81.50 84 SER A CA 1
ATOM 678 C C . SER A 1 84 ? -13.007 -4.589 14.383 1.00 81.50 84 SER A C 1
ATOM 680 O O . SER A 1 84 ? -13.998 -5.271 14.623 1.00 81.50 84 SER A O 1
ATOM 682 N N . GLU A 1 85 ? -12.825 -3.970 13.215 1.00 79.25 85 GLU A N 1
ATOM 683 C CA . GLU A 1 85 ? -13.741 -4.038 12.073 1.00 79.25 85 GLU A CA 1
ATOM 684 C C . GLU A 1 85 ? -13.625 -5.346 11.263 1.00 79.25 85 GLU A C 1
ATOM 686 O O . GLU A 1 85 ? -14.369 -5.542 10.298 1.00 79.25 85 GLU A O 1
ATOM 691 N N . GLY A 1 86 ? -12.717 -6.251 11.657 1.00 76.25 86 GLY A N 1
ATOM 692 C CA . GLY A 1 86 ? -12.486 -7.557 11.028 1.00 76.25 86 GLY A CA 1
ATOM 693 C C . GLY A 1 86 ? -11.354 -7.587 9.995 1.00 76.25 86 GLY A C 1
ATOM 694 O O . GLY A 1 86 ? -11.086 -8.636 9.409 1.00 76.25 86 GLY A O 1
ATOM 695 N N . TYR A 1 87 ? -10.652 -6.471 9.781 1.00 72.56 87 TYR A N 1
ATOM 696 C CA . TYR A 1 87 ? -9.536 -6.383 8.841 1.00 72.56 87 TYR A CA 1
ATOM 697 C C . TYR A 1 87 ? -8.218 -6.675 9.551 1.00 72.56 87 TYR A C 1
ATOM 699 O O . TYR A 1 87 ? -7.595 -5.777 10.109 1.00 72.56 87 TYR A O 1
ATOM 707 N N . TYR A 1 88 ? -7.783 -7.936 9.516 1.00 72.62 88 TYR A N 1
ATOM 708 C CA . TYR A 1 88 ? -6.525 -8.372 10.125 1.00 72.62 88 TYR A CA 1
ATOM 709 C C . TYR A 1 88 ? -5.306 -7.764 9.417 1.00 72.62 88 TYR A C 1
ATOM 711 O O . TYR A 1 88 ? -4.780 -8.316 8.449 1.00 72.62 88 TYR A O 1
ATOM 719 N N . ILE A 1 89 ? -4.842 -6.620 9.915 1.00 71.62 89 ILE A N 1
ATOM 720 C CA . ILE A 1 89 ? -3.732 -5.852 9.356 1.00 71.62 89 ILE A CA 1
ATOM 721 C C . ILE A 1 89 ? -2.505 -5.966 10.261 1.00 71.62 89 ILE A C 1
ATOM 723 O O . ILE A 1 89 ? -2.526 -5.630 11.446 1.00 71.62 89 ILE A O 1
ATOM 727 N N . SER A 1 90 ? -1.383 -6.369 9.663 1.00 69.38 90 SER A N 1
ATOM 728 C CA . SER A 1 90 ? -0.056 -6.280 10.272 1.00 69.38 90 SER A CA 1
ATOM 729 C C . SER A 1 90 ? 0.880 -5.495 9.347 1.00 69.38 90 SER A C 1
ATOM 731 O O . SER A 1 90 ? 0.915 -5.732 8.140 1.00 69.38 90 SER A O 1
ATOM 733 N N . ILE A 1 91 ? 1.685 -4.571 9.884 1.00 64.25 91 ILE A N 1
ATOM 734 C CA . ILE A 1 91 ? 2.727 -3.860 9.107 1.00 64.25 91 ILE A CA 1
ATOM 735 C C . ILE A 1 91 ? 4.081 -4.603 9.172 1.00 64.25 91 ILE A C 1
ATOM 737 O O . ILE A 1 91 ? 4.957 -4.383 8.346 1.00 64.25 91 ILE A O 1
ATOM 741 N N . LYS A 1 92 ? 4.239 -5.579 10.078 1.00 57.66 92 LYS A N 1
ATOM 742 C CA . LYS A 1 92 ? 5.543 -6.157 10.472 1.00 57.66 92 LYS A CA 1
ATOM 743 C C . LYS A 1 92 ? 6.215 -7.156 9.510 1.00 57.66 92 LYS A C 1
ATOM 745 O O . LYS A 1 92 ? 7.346 -7.541 9.769 1.00 57.66 92 LYS A O 1
ATOM 750 N N . GLU A 1 93 ? 5.569 -7.600 8.435 1.00 52.44 93 GLU A N 1
ATOM 751 C CA . GLU A 1 93 ? 6.069 -8.737 7.631 1.00 52.44 93 GLU A CA 1
ATOM 752 C C . GLU A 1 93 ? 6.497 -8.367 6.212 1.00 52.44 93 GLU A C 1
ATOM 754 O O . GLU A 1 93 ? 5.786 -7.669 5.482 1.00 52.44 93 GLU A O 1
ATOM 759 N N . LYS A 1 94 ? 7.662 -8.914 5.853 1.00 49.41 94 LYS A N 1
ATOM 760 C CA . LYS A 1 94 ? 8.321 -8.850 4.553 1.00 49.41 94 LYS A CA 1
ATOM 761 C C . LYS A 1 94 ? 7.663 -9.852 3.600 1.00 49.41 94 LYS A C 1
ATOM 763 O O . LYS A 1 94 ? 7.529 -11.021 3.939 1.00 49.41 94 LYS A O 1
ATOM 768 N N . ASN A 1 95 ? 7.363 -9.381 2.392 1.00 51.06 95 ASN A N 1
ATOM 769 C CA . ASN A 1 95 ? 6.995 -10.157 1.205 1.00 51.06 95 ASN A CA 1
ATOM 770 C C . ASN A 1 95 ? 5.593 -10.810 1.221 1.00 51.06 95 ASN A C 1
ATOM 772 O O . ASN A 1 95 ? 5.263 -11.652 2.043 1.00 51.06 95 ASN A O 1
ATOM 776 N N . ASN A 1 96 ? 4.794 -10.439 0.210 1.00 52.03 96 ASN A N 1
ATOM 777 C CA . ASN A 1 96 ? 3.456 -10.944 -0.153 1.00 52.03 96 ASN A CA 1
ATOM 778 C C . ASN A 1 96 ? 2.203 -10.238 0.415 1.00 52.03 96 ASN A C 1
ATOM 780 O O . ASN A 1 96 ? 1.126 -10.826 0.479 1.00 52.03 96 ASN A O 1
ATOM 784 N N . LYS A 1 97 ? 2.294 -8.942 0.744 1.00 56.22 97 LYS A N 1
ATOM 785 C CA . LYS A 1 97 ? 1.133 -8.169 1.230 1.00 56.22 97 LYS A CA 1
ATOM 786 C C . LYS A 1 97 ? 0.296 -7.510 0.141 1.00 56.22 97 LYS A C 1
ATOM 788 O O . LYS A 1 97 ? -0.904 -7.383 0.316 1.00 56.22 97 LYS A O 1
ATOM 793 N N . VAL A 1 98 ? 0.864 -7.170 -1.017 1.00 53.16 98 VAL A N 1
ATOM 794 C CA . VAL A 1 98 ? 0.170 -6.377 -2.058 1.00 53.16 98 VAL A CA 1
ATOM 795 C C . VAL A 1 98 ? -1.215 -6.937 -2.425 1.00 53.16 98 VAL A C 1
ATOM 797 O O . VAL A 1 98 ? -2.160 -6.168 -2.558 1.00 53.16 98 VAL A O 1
ATOM 800 N N . LYS A 1 99 ? -1.377 -8.266 -2.514 1.00 60.75 99 LYS A N 1
ATOM 801 C CA . LYS A 1 99 ? -2.680 -8.890 -2.796 1.00 60.75 99 LYS A CA 1
ATOM 802 C C . LYS A 1 99 ? -3.685 -8.727 -1.647 1.00 60.75 99 LYS A C 1
ATOM 804 O O . LYS A 1 99 ? -4.782 -8.242 -1.886 1.00 60.75 99 LYS A O 1
ATOM 809 N N . GLN A 1 100 ? -3.291 -9.062 -0.416 1.00 61.84 100 GLN A N 1
ATOM 810 C CA . GLN A 1 100 ? -4.141 -8.900 0.776 1.00 61.84 100 GLN A CA 1
ATOM 811 C C . GLN A 1 100 ? -4.572 -7.435 0.966 1.00 61.84 100 GLN A C 1
ATOM 813 O O . GLN A 1 100 ? -5.690 -7.157 1.387 1.00 61.84 100 GLN A O 1
ATOM 818 N N . LEU A 1 101 ? -3.700 -6.497 0.588 1.00 62.25 101 LEU A N 1
ATOM 819 C CA . LEU A 1 101 ? -3.952 -5.060 0.680 1.00 62.25 101 LEU A CA 1
ATOM 820 C C . LEU A 1 101 ? -4.914 -4.544 -0.401 1.00 62.25 101 LEU A C 1
ATOM 822 O O . LEU A 1 101 ? -5.775 -3.717 -0.108 1.00 62.25 101 LEU A O 1
ATOM 826 N N . ILE A 1 102 ? -4.811 -5.047 -1.636 1.00 66.12 102 ILE A N 1
ATOM 827 C CA . ILE A 1 102 ? -5.785 -4.755 -2.701 1.00 66.12 102 ILE A CA 1
ATOM 828 C C . ILE A 1 102 ? -7.165 -5.301 -2.323 1.00 66.12 102 ILE A C 1
ATOM 830 O O . ILE A 1 102 ? -8.180 -4.646 -2.571 1.00 66.12 102 ILE A O 1
ATOM 834 N N . ASP A 1 103 ? -7.206 -6.489 -1.726 1.00 71.94 103 ASP A N 1
ATOM 835 C CA . ASP A 1 103 ? -8.453 -7.116 -1.300 1.00 71.94 103 ASP A CA 1
ATOM 836 C C . ASP A 1 103 ? -9.103 -6.319 -0.153 1.00 71.94 103 ASP A C 1
ATOM 838 O O . ASP A 1 103 ? -10.290 -6.013 -0.247 1.00 71.94 103 ASP A O 1
ATOM 842 N N . PHE A 1 104 ? -8.325 -5.838 0.831 1.00 75.31 104 PHE A N 1
ATOM 843 C CA . PHE A 1 104 ? -8.801 -4.887 1.851 1.00 75.31 104 PHE A CA 1
ATOM 844 C C . PHE A 1 104 ? -9.439 -3.634 1.235 1.00 75.31 104 PHE A C 1
ATOM 846 O O . PHE A 1 104 ? -10.553 -3.262 1.594 1.00 75.31 104 PHE A O 1
ATOM 853 N N . GLN A 1 105 ? -8.759 -2.979 0.287 1.00 68.81 105 GLN A N 1
ATOM 854 C CA . GLN A 1 105 ? -9.264 -1.745 -0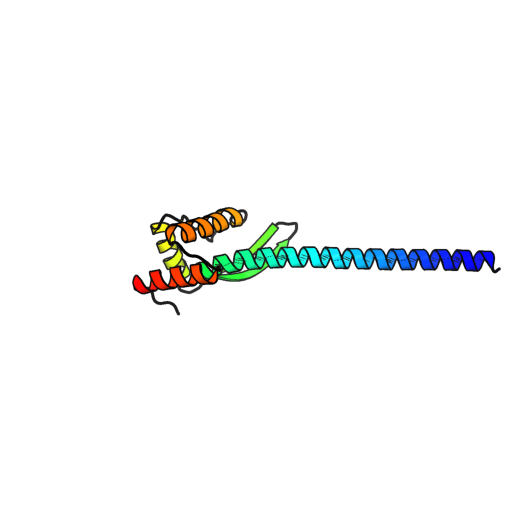.325 1.00 68.81 105 GLN A CA 1
ATOM 855 C C . GLN A 1 105 ? -10.592 -1.962 -1.051 1.00 68.81 105 GLN A C 1
ATOM 857 O O . GLN A 1 105 ? -11.478 -1.107 -0.998 1.00 68.81 105 GLN A O 1
ATOM 862 N N . LYS A 1 106 ? -10.734 -3.094 -1.747 1.00 76.38 106 LYS A N 1
ATOM 863 C CA . LYS A 1 106 ? -11.984 -3.461 -2.419 1.00 76.38 106 LYS A CA 1
ATOM 864 C C . LYS A 1 106 ? -13.094 -3.736 -1.412 1.00 76.38 106 LYS A C 1
ATOM 866 O O . LYS A 1 106 ? -14.211 -3.258 -1.611 1.00 76.38 106 LYS A O 1
ATOM 871 N N . ASP A 1 107 ? -12.786 -4.466 -0.347 1.00 80.62 107 ASP A N 1
ATOM 872 C CA . ASP A 1 107 ? -13.764 -4.853 0.665 1.00 80.62 107 ASP A CA 1
ATOM 873 C C . ASP A 1 107 ? -14.252 -3.645 1.477 1.00 80.62 107 ASP A C 1
ATOM 875 O O . ASP A 1 107 ? -15.454 -3.383 1.525 1.00 80.62 107 ASP A O 1
ATOM 879 N N . TYR A 1 108 ? -13.337 -2.805 1.978 1.00 79.81 108 TYR A N 1
ATOM 880 C CA . TYR A 1 108 ? -13.685 -1.584 2.711 1.00 79.81 108 TYR A CA 1
ATOM 881 C C . TYR A 1 108 ? -14.550 -0.640 1.867 1.00 79.81 108 TYR A C 1
ATOM 883 O O . TYR A 1 108 ? -15.572 -0.145 2.345 1.00 79.81 108 TYR A O 1
ATOM 891 N N . ARG A 1 109 ? -14.208 -0.440 0.584 1.00 77.75 109 ARG A N 1
ATOM 892 C CA . ARG A 1 109 ? -15.036 0.348 -0.347 1.00 77.75 109 ARG A CA 1
ATOM 893 C C . ARG A 1 109 ? -16.429 -0.229 -0.523 1.00 77.75 109 ARG A C 1
ATOM 895 O O . ARG A 1 109 ? -17.395 0.524 -0.538 1.00 77.75 109 ARG A O 1
ATOM 902 N N . THR A 1 110 ? -16.524 -1.546 -0.665 1.00 83.31 110 THR A N 1
ATOM 903 C CA . THR A 1 110 ? -17.802 -2.235 -0.854 1.00 83.31 110 THR A CA 1
ATOM 904 C C . THR A 1 110 ? -18.673 -2.098 0.395 1.00 83.31 110 THR A C 1
ATOM 906 O O . THR A 1 110 ? -19.831 -1.697 0.285 1.00 83.31 110 THR A O 1
ATOM 909 N N . LYS A 1 111 ? -18.104 -2.338 1.586 1.00 85.00 111 LYS A N 1
ATOM 910 C CA . LYS A 1 111 ? -18.794 -2.225 2.883 1.00 85.00 111 LYS A CA 1
ATOM 911 C C . LYS A 1 111 ? -19.328 -0.809 3.129 1.00 85.00 111 LYS A C 1
ATOM 913 O O . LYS A 1 111 ? -20.470 -0.659 3.556 1.00 85.00 111 LYS A O 1
ATOM 918 N N . HIS A 1 112 ? -18.542 0.213 2.792 1.00 80.00 112 HIS A N 1
ATOM 919 C CA . HIS A 1 112 ? -18.870 1.622 3.053 1.00 80.00 112 HIS A CA 1
ATOM 920 C C . HIS A 1 112 ? -19.464 2.354 1.837 1.00 80.00 112 HIS A C 1
ATOM 922 O O . HIS A 1 112 ? -19.686 3.559 1.895 1.00 80.00 112 HIS A O 1
ATOM 928 N N . ARG A 1 113 ? -19.735 1.641 0.732 1.00 83.56 113 ARG A N 1
ATOM 929 C CA . ARG A 1 113 ? -20.291 2.190 -0.523 1.00 83.56 113 ARG A CA 1
ATOM 930 C C . ARG A 1 113 ? -19.507 3.396 -1.059 1.00 83.56 113 ARG A C 1
ATOM 932 O O . ARG A 1 113 ? -20.084 4.366 -1.541 1.00 83.56 113 ARG A O 1
ATOM 939 N N . ILE A 1 114 ? -18.183 3.331 -0.958 1.00 79.62 114 ILE A N 1
ATOM 940 C CA . ILE A 1 114 ? -17.289 4.412 -1.375 1.00 79.62 114 ILE A CA 1
ATOM 941 C C . ILE A 1 114 ? -17.018 4.279 -2.872 1.00 79.62 114 ILE A C 1
ATOM 943 O O . ILE A 1 114 ? -16.369 3.330 -3.320 1.00 79.62 114 ILE A O 1
ATOM 947 N N . GLU A 1 115 ? -17.455 5.273 -3.636 1.00 77.62 115 GLU A N 1
ATOM 948 C CA . GLU A 1 115 ? -17.117 5.439 -5.047 1.00 77.62 115 GLU A CA 1
ATOM 949 C C . GLU A 1 115 ? -15.990 6.472 -5.178 1.00 77.62 115 GLU A C 1
ATOM 951 O O . GLU A 1 115 ? -16.101 7.564 -4.630 1.00 77.62 115 GLU A O 1
ATOM 956 N N . GLY A 1 116 ? -14.899 6.154 -5.892 1.00 70.44 116 GLY A N 1
ATOM 957 C CA . GLY A 1 116 ? -13.841 7.140 -6.168 1.00 70.44 116 GLY A CA 1
ATOM 958 C C . GLY A 1 116 ? -12.393 6.655 -6.015 1.00 70.44 116 GLY A C 1
ATOM 959 O O . GLY A 1 116 ? -12.062 5.497 -6.292 1.00 70.44 116 GLY A O 1
ATOM 960 N N . LYS A 1 117 ? -11.479 7.566 -5.662 1.00 71.38 117 LYS A N 1
ATOM 961 C CA . LYS A 1 117 ? -10.013 7.369 -5.605 1.00 71.38 117 LYS A CA 1
ATOM 962 C C . LYS A 1 117 ? -9.547 6.925 -4.208 1.00 71.38 117 LYS A C 1
ATOM 964 O O . LYS A 1 117 ? -10.329 6.765 -3.282 1.00 71.38 117 LYS A O 1
ATOM 969 N N . PHE A 1 118 ? -8.256 6.622 -4.060 1.00 66.44 118 PHE A N 1
ATOM 970 C CA . PHE A 1 118 ? -7.684 6.128 -2.794 1.00 66.44 118 PHE A CA 1
ATOM 971 C C . PHE A 1 118 ? -7.719 7.150 -1.661 1.00 66.44 118 PHE A C 1
ATOM 973 O O . PHE A 1 118 ? -7.859 6.766 -0.502 1.00 66.44 118 PHE A O 1
ATOM 980 N N . LYS A 1 119 ? -7.628 8.441 -2.005 1.00 72.00 119 LYS A N 1
ATOM 981 C CA . LYS A 1 119 ? -7.754 9.542 -1.048 1.00 72.00 119 LYS A CA 1
ATOM 982 C C . LYS A 1 119 ? -9.044 9.413 -0.230 1.00 72.00 119 LYS A C 1
ATOM 984 O O . LYS A 1 119 ? -9.003 9.589 0.978 1.00 72.00 119 LYS A O 1
ATOM 989 N N . ASP A 1 120 ? -10.118 8.970 -0.875 1.00 79.75 120 ASP A N 1
ATOM 990 C CA . ASP A 1 120 ? -11.439 8.830 -0.268 1.00 79.75 120 ASP A CA 1
ATOM 991 C C . ASP A 1 120 ? -11.455 7.743 0.822 1.00 79.75 120 ASP A C 1
ATOM 993 O O . ASP A 1 120 ? -12.083 7.928 1.856 1.00 79.75 120 ASP A O 1
ATOM 997 N N . ILE A 1 121 ? -10.701 6.643 0.660 1.00 78.69 121 ILE A N 1
ATOM 998 C CA . ILE A 1 121 ? -10.575 5.611 1.710 1.00 78.69 121 ILE A CA 1
ATOM 999 C 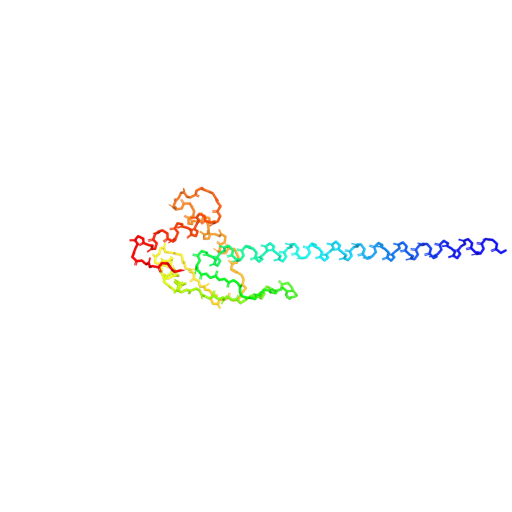C . ILE A 1 121 ? -9.845 6.178 2.933 1.00 78.69 121 ILE A C 1
ATOM 1001 O O . ILE A 1 121 ? -10.308 6.017 4.057 1.00 78.69 121 ILE A O 1
ATOM 1005 N N . SER A 1 122 ? -8.702 6.840 2.718 1.00 76.44 122 SER A N 1
ATOM 1006 C CA . SER A 1 122 ? -7.904 7.431 3.804 1.00 76.44 122 SER A CA 1
ATOM 1007 C C . SER A 1 122 ? -8.689 8.510 4.553 1.00 76.44 122 SER A C 1
ATOM 1009 O O . SER A 1 122 ? -8.665 8.560 5.780 1.00 76.44 122 SER A O 1
ATOM 1011 N N . GLU A 1 123 ? -9.424 9.345 3.821 1.00 82.88 123 GLU A N 1
ATOM 1012 C CA . GLU A 1 123 ? -10.240 10.416 4.382 1.00 82.88 123 GLU A CA 1
ATOM 1013 C C . GLU A 1 123 ? -11.452 9.868 5.148 1.00 82.88 123 GLU A C 1
ATOM 1015 O O . GLU A 1 123 ? -11.752 10.373 6.226 1.00 82.88 123 GLU A O 1
ATOM 1020 N N . ASN A 1 124 ? -12.072 8.781 4.680 1.00 85.19 124 ASN A N 1
ATOM 1021 C CA . ASN A 1 124 ? -13.175 8.133 5.393 1.00 85.19 124 ASN A CA 1
ATOM 1022 C C . ASN A 1 124 ? -12.726 7.436 6.677 1.00 85.19 124 ASN A C 1
ATOM 1024 O O . ASN A 1 124 ? -13.312 7.706 7.721 1.00 85.19 124 ASN A O 1
ATOM 1028 N N . ILE A 1 125 ? -11.630 6.666 6.648 1.00 82.62 125 ILE A N 1
ATOM 1029 C CA . ILE A 1 125 ? -11.028 6.112 7.876 1.00 82.62 125 ILE A CA 1
ATOM 1030 C C . ILE A 1 125 ? -10.703 7.253 8.846 1.00 82.62 125 ILE A C 1
ATOM 1032 O O . ILE A 1 125 ? -10.940 7.153 10.049 1.00 82.62 125 ILE A O 1
ATOM 1036 N N . ARG A 1 126 ? -10.188 8.376 8.329 1.00 84.12 126 ARG A N 1
ATOM 1037 C CA . ARG A 1 126 ? -9.904 9.562 9.137 1.00 84.12 126 ARG A CA 1
ATOM 1038 C C . ARG A 1 126 ? -11.153 10.167 9.762 1.00 84.12 126 ARG A C 1
ATOM 1040 O O . ARG A 1 126 ? -11.102 10.514 10.941 1.00 84.12 126 ARG A O 1
ATOM 1047 N N . ASN A 1 127 ? -12.240 10.286 9.016 1.00 87.69 127 ASN A N 1
ATOM 1048 C CA . ASN A 1 127 ? -13.500 10.819 9.523 1.00 87.69 127 ASN A CA 1
ATOM 1049 C C . ASN A 1 127 ? -14.118 9.884 10.571 1.00 87.69 127 ASN A C 1
ATOM 1051 O O . ASN A 1 127 ? -14.392 10.339 11.674 1.00 87.69 127 ASN A O 1
ATOM 1055 N N . GLU A 1 128 ? -14.195 8.580 10.304 1.00 85.56 128 GLU A N 1
ATOM 1056 C CA . GLU A 1 128 ? -14.718 7.577 11.249 1.00 85.56 128 GLU A CA 1
ATOM 1057 C C . GLU A 1 128 ? -13.913 7.536 12.555 1.00 85.56 128 GLU A C 1
ATOM 1059 O O . GLU A 1 128 ? -14.471 7.490 13.654 1.00 85.56 128 GLU A O 1
ATOM 1064 N N . MET A 1 129 ? -12.584 7.630 12.457 1.00 84.12 129 MET A N 1
ATOM 1065 C CA . MET A 1 129 ? -11.712 7.732 13.626 1.00 84.12 129 MET A CA 1
ATOM 1066 C C . MET A 1 129 ? -11.948 9.042 14.394 1.00 84.12 129 MET A C 1
ATOM 1068 O O . MET A 1 129 ? -11.999 9.019 15.623 1.00 84.12 129 MET A O 1
ATOM 1072 N N . LYS A 1 130 ? -12.134 10.180 13.708 1.00 85.94 130 LYS A N 1
ATOM 1073 C CA . LYS A 1 130 ? -12.480 11.456 14.366 1.00 85.94 130 LYS A CA 1
ATOM 1074 C C . LYS A 1 130 ? -13.819 11.389 15.083 1.00 85.94 130 LYS A C 1
ATOM 1076 O O . LYS A 1 130 ? -13.90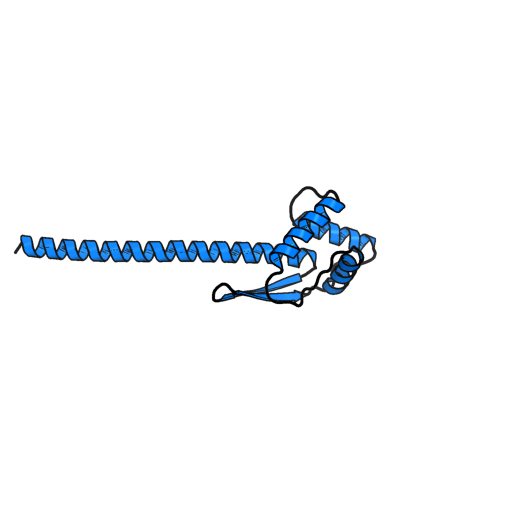0 11.831 16.227 1.00 85.94 130 LYS A O 1
ATOM 1081 N N . ASP A 1 131 ? -14.826 10.807 14.444 1.00 86.88 131 ASP A N 1
ATOM 1082 C CA . ASP A 1 131 ? -16.159 10.616 15.019 1.00 86.88 131 ASP A CA 1
ATOM 1083 C C . ASP A 1 131 ? -16.104 9.691 16.244 1.00 86.88 131 ASP A C 1
ATOM 1085 O O . ASP A 1 131 ? -16.817 9.896 17.224 1.00 86.88 131 ASP A O 1
ATOM 1089 N N . SER A 1 132 ? -15.169 8.736 16.238 1.00 81.88 132 SER A N 1
ATOM 1090 C CA . SER A 1 132 ? -14.851 7.862 17.374 1.00 81.88 132 SER A CA 1
ATOM 1091 C C . SER A 1 132 ? -13.991 8.533 18.462 1.00 81.88 132 SER A C 1
ATOM 1093 O O . SER A 1 132 ? -13.597 7.883 19.429 1.00 81.88 132 SER A O 1
ATOM 1095 N N . GLY A 1 133 ? -13.693 9.830 18.331 1.00 82.50 133 GLY A N 1
ATOM 1096 C CA . GLY A 1 133 ? -12.963 10.629 19.320 1.00 82.50 133 GLY A CA 1
ATOM 1097 C C . GLY A 1 133 ? -11.442 10.672 19.140 1.00 82.50 133 GLY A C 1
ATOM 1098 O O . GLY A 1 133 ? -10.750 11.244 19.986 1.00 82.50 133 GLY A O 1
ATOM 1099 N N . TYR A 1 134 ? -10.895 10.114 18.057 1.00 76.62 134 TYR A N 1
ATOM 1100 C CA . TYR A 1 134 ? -9.457 10.159 17.780 1.00 76.62 134 TYR A CA 1
ATOM 1101 C C . TYR A 1 134 ? -9.044 11.464 17.095 1.00 76.62 134 TYR A C 1
ATOM 1103 O O . TYR A 1 134 ? -9.667 11.932 16.142 1.00 76.62 134 TYR A O 1
ATOM 1111 N N . GLN A 1 135 ? -7.932 12.049 17.542 1.00 69.19 135 GLN A N 1
ATOM 1112 C CA . GLN A 1 135 ? -7.409 13.280 16.954 1.00 69.19 135 GLN A CA 1
ATOM 1113 C C . GLN A 1 135 ? -6.289 13.002 15.952 1.00 69.19 135 GLN A C 1
ATOM 1115 O O . GLN A 1 135 ? -5.250 12.440 16.284 1.00 69.19 135 GLN A O 1
ATOM 1120 N N . TRP A 1 136 ? -6.492 13.464 14.721 1.00 64.88 136 TRP A N 1
ATOM 1121 C CA . TRP A 1 136 ? -5.475 13.457 13.674 1.00 64.88 136 TRP A CA 1
ATOM 1122 C C . TRP A 1 136 ? -4.638 14.728 13.774 1.00 64.88 136 TRP A C 1
ATOM 1124 O O . TRP A 1 136 ? -5.210 15.820 13.793 1.00 64.88 136 TRP A O 1
ATOM 1134 N N . LYS A 1 137 ? -3.314 14.586 13.841 1.00 58.41 137 LYS A N 1
ATOM 1135 C CA . LYS A 1 137 ? -2.364 15.697 13.729 1.00 58.41 137 LYS A CA 1
ATOM 1136 C C . LYS A 1 137 ? -1.716 15.700 12.356 1.00 58.41 137 LYS A C 1
ATOM 1138 O O . LYS A 1 137 ? -1.499 14.593 11.821 1.00 58.41 137 LYS A O 1
#

Radius of gyration: 24.82 Å; chains: 1; bounding box: 62×27×72 Å

Foldseek 3Di:
DVVVVVVVVVVVVVVVVVVVVVVVVVVVVVVVVVVVQVVVQVLVQLLQLLLQKGWPDWDQDPNFTDTDIDHDPCNVVLCVVCVVVVLNDDPPDGDDCSVSSVVVVVVQCVVVVDDDDSVRSSVVSVVVCVVVVDDDD